Protein AF-A0A354U7U0-F1 (afdb_monomer_lite)

pLDDT: mean 95.6, std 5.74, range [61.38, 98.5]

Foldseek 3Di:
DQAAAQEDEAFQAQDCDPDQPPGDHPVNLVVVVVVCVVSVRYDPNHQAEYDPYHPNNPDDQVRSCVVPVVVNYHYDDPPDDDDD

Secondary structure (DSSP, 8-state):
-----SEEEEE-TTTTS---SSS--HHHHHHHHHHHHHHTS--TTSEEEEE---GGGS--HHHHHHHHGGGT-EEP-TT-----

Structure (mmCIF, N/CA/C/O backbone):
data_AF-A0A354U7U0-F1
#
_entry.id   AF-A0A354U7U0-F1
#
loop_
_atom_site.group_PDB
_atom_site.id
_atom_site.type_symbol
_atom_site.label_atom_id
_atom_site.label_alt_id
_atom_site.label_comp_id
_atom_site.label_asym_id
_atom_site.label_entity_id
_atom_site.label_seq_id
_atom_site.pdbx_PDB_ins_code
_atom_site.Cartn_x
_atom_site.Cartn_y
_atom_site.Cartn_z
_atom_site.occupancy
_atom_site.B_iso_or_equiv
_atom_site.auth_seq_id
_atom_site.auth_comp_id
_atom_site.auth_asym_id
_atom_site.auth_atom_id
_atom_site.pdbx_PDB_model_num
ATOM 1 N N . MET A 1 1 ? -23.254 5.051 13.032 1.00 61.38 1 MET A N 1
ATOM 2 C CA . MET A 1 1 ? -22.254 4.000 13.313 1.00 61.38 1 MET A CA 1
ATOM 3 C C . MET A 1 1 ? -21.027 4.312 12.471 1.00 61.38 1 MET A C 1
ATOM 5 O O . MET A 1 1 ? -21.205 4.540 11.281 1.00 61.38 1 MET A O 1
ATOM 9 N N . LYS A 1 2 ? -19.834 4.442 13.064 1.00 79.94 2 LYS A N 1
ATOM 10 C CA . LYS A 1 2 ? -18.586 4.572 12.292 1.00 79.94 2 LYS A CA 1
ATOM 11 C C . LYS A 1 2 ? -18.092 3.161 11.977 1.00 79.94 2 LYS A C 1
ATOM 13 O O . LYS A 1 2 ? -18.049 2.337 12.883 1.00 79.94 2 LYS A O 1
ATOM 18 N N . ILE A 1 3 ? -17.809 2.887 10.708 1.00 92.94 3 ILE A N 1
ATOM 19 C CA . ILE A 1 3 ? -17.151 1.648 10.280 1.00 92.94 3 ILE A CA 1
ATOM 20 C C . ILE A 1 3 ? -15.671 1.798 10.631 1.00 92.94 3 ILE A C 1
ATOM 22 O O . ILE A 1 3 ? -15.115 2.858 10.361 1.00 92.94 3 ILE A O 1
ATOM 26 N N . HIS A 1 4 ? -15.069 0.773 11.226 1.00 96.44 4 HIS A N 1
ATOM 27 C CA . HIS A 1 4 ? -13.629 0.665 11.466 1.00 96.44 4 HIS A CA 1
ATOM 28 C C . HIS A 1 4 ? -13.154 -0.662 10.874 1.00 96.44 4 HIS A C 1
ATOM 30 O O . HIS A 1 4 ? -13.893 -1.648 10.920 1.00 96.44 4 HIS A O 1
ATOM 36 N N . PHE A 1 5 ? -11.977 -0.652 10.254 1.00 96.56 5 PHE A N 1
ATOM 37 C CA . PHE A 1 5 ? -11.370 -1.829 9.647 1.00 96.56 5 PHE A CA 1
ATOM 38 C C . PHE A 1 5 ? -10.177 -2.293 10.482 1.00 96.56 5 PHE A C 1
ATOM 40 O O . PHE A 1 5 ? -9.246 -1.521 10.707 1.00 96.56 5 PHE A O 1
ATOM 47 N N . ASP A 1 6 ? -10.160 -3.567 10.869 1.00 96.44 6 ASP A N 1
ATOM 48 C CA . ASP A 1 6 ? -8.981 -4.187 11.489 1.00 96.44 6 ASP A CA 1
ATOM 49 C C . ASP A 1 6 ? -7.860 -4.409 10.464 1.00 96.44 6 ASP A C 1
ATOM 51 O O . ASP A 1 6 ? -6.681 -4.238 10.769 1.00 96.44 6 ASP A O 1
ATOM 55 N N . VAL A 1 7 ? -8.230 -4.735 9.220 1.00 96.88 7 VAL A N 1
ATOM 56 C CA . VAL A 1 7 ? -7.300 -4.952 8.107 1.00 96.88 7 VAL A CA 1
ATOM 57 C C . VAL A 1 7 ? -7.830 -4.289 6.838 1.00 96.88 7 VAL A C 1
ATOM 59 O O . VAL A 1 7 ? -9.007 -4.422 6.500 1.00 96.88 7 VAL A O 1
ATOM 62 N N . VAL A 1 8 ? -6.945 -3.617 6.102 1.00 97.25 8 VAL A N 1
ATOM 63 C CA . VAL A 1 8 ? -7.195 -3.128 4.740 1.00 97.25 8 VAL A CA 1
ATOM 64 C C . VAL A 1 8 ? -6.130 -3.700 3.813 1.00 97.25 8 VAL A C 1
ATOM 66 O O . VAL A 1 8 ? -4.942 -3.582 4.096 1.00 97.25 8 VAL A O 1
ATOM 69 N N . ILE A 1 9 ? -6.558 -4.286 2.692 1.00 97.81 9 ILE A N 1
ATOM 70 C CA . ILE A 1 9 ? -5.678 -4.681 1.586 1.00 97.81 9 ILE A CA 1
ATOM 71 C C . ILE A 1 9 ? -6.062 -3.824 0.380 1.00 97.81 9 ILE A C 1
ATOM 73 O O . ILE A 1 9 ? -7.129 -4.014 -0.204 1.00 97.81 9 ILE A O 1
ATOM 77 N N . ALA A 1 10 ? -5.231 -2.836 0.060 1.00 97.94 10 ALA A N 1
ATOM 78 C CA . ALA A 1 10 ? -5.499 -1.841 -0.970 1.00 97.94 10 ALA A CA 1
ATOM 79 C C . ALA A 1 10 ? -4.788 -2.163 -2.292 1.00 97.94 10 ALA A C 1
ATOM 81 O O . ALA A 1 10 ? -3.709 -2.756 -2.315 1.00 97.94 10 ALA A O 1
ATOM 82 N N . ASP A 1 11 ? -5.400 -1.732 -3.393 1.00 97.81 11 ASP A N 1
ATOM 83 C CA . ASP A 1 11 ? -4.815 -1.803 -4.730 1.00 97.81 11 ASP A CA 1
ATOM 84 C C . ASP A 1 11 ? -3.548 -0.935 -4.842 1.00 97.81 11 ASP A C 1
ATOM 86 O O . ASP A 1 11 ? -3.526 0.207 -4.391 1.00 97.81 11 ASP A O 1
ATOM 90 N N . ALA A 1 12 ? -2.506 -1.467 -5.474 1.00 97.81 12 ALA A N 1
ATOM 91 C CA . ALA A 1 12 ? -1.294 -0.746 -5.850 1.00 97.81 12 ALA A CA 1
ATOM 92 C C . ALA A 1 12 ? -0.758 -1.209 -7.218 1.00 97.81 12 ALA A C 1
ATOM 94 O O . ALA A 1 12 ? 0.453 -1.206 -7.460 1.00 97.81 12 ALA A O 1
ATOM 95 N N . THR A 1 13 ? -1.656 -1.622 -8.120 1.00 98.12 13 THR A N 1
ATOM 96 C CA . THR A 1 13 ? -1.318 -2.203 -9.432 1.00 98.12 13 THR A CA 1
ATOM 97 C C . THR A 1 13 ? -0.307 -1.387 -10.215 1.00 98.12 13 THR A C 1
ATOM 99 O O . THR A 1 13 ? 0.589 -1.956 -10.836 1.00 98.12 13 THR A O 1
ATOM 102 N N . CYS A 1 14 ? -0.425 -0.061 -10.189 1.00 97.69 14 CYS A N 1
ATOM 103 C CA . CYS A 1 14 ? 0.394 0.815 -11.016 1.00 97.69 14 CYS A CA 1
ATOM 104 C C . CYS A 1 14 ? 1.750 1.170 -10.389 1.00 97.69 14 CYS A C 1
ATOM 106 O O . CYS A 1 14 ? 2.510 1.909 -11.013 1.00 97.69 14 CYS A O 1
ATOM 108 N N . GLY A 1 15 ? 2.074 0.664 -9.193 1.00 96.00 15 GLY A N 1
ATOM 109 C CA . GLY A 1 15 ? 3.378 0.862 -8.557 1.00 96.00 15 GLY A CA 1
ATOM 110 C C . GLY A 1 15 ? 3.762 2.341 -8.454 1.00 96.00 15 GLY A C 1
ATOM 111 O O . GLY A 1 15 ? 3.109 3.108 -7.748 1.00 96.00 15 GLY A O 1
ATOM 112 N N . PHE A 1 16 ? 4.817 2.759 -9.152 1.00 95.06 16 PHE A N 1
ATOM 113 C CA . PHE A 1 16 ? 5.326 4.137 -9.131 1.00 95.06 16 PHE A CA 1
ATOM 114 C C . PHE A 1 16 ? 4.760 5.048 -10.226 1.00 95.06 16 PHE A C 1
ATOM 116 O O . PHE A 1 16 ? 5.108 6.229 -10.277 1.00 95.06 16 PHE A O 1
ATOM 123 N N . HIS A 1 17 ? 3.870 4.546 -11.079 1.00 96.12 17 HIS A N 1
ATOM 124 C CA . HIS A 1 17 ? 3.206 5.376 -12.079 1.00 96.12 17 HIS A CA 1
ATOM 125 C C . HIS A 1 17 ? 2.114 6.261 -11.465 1.00 96.12 17 HIS A C 1
ATOM 127 O O . HIS A 1 17 ? 1.478 5.909 -10.473 1.00 96.12 17 HIS A O 1
ATOM 133 N N . ASP A 1 18 ? 1.883 7.427 -12.069 1.00 95.94 18 ASP A N 1
ATOM 134 C CA . ASP A 1 18 ? 0.828 8.360 -11.660 1.00 95.94 18 ASP A CA 1
ATOM 135 C C . ASP A 1 18 ? -0.523 7.904 -12.235 1.00 95.94 18 ASP A C 1
ATOM 137 O O . ASP A 1 18 ? -0.975 8.378 -13.277 1.00 95.94 18 ASP A O 1
ATOM 141 N N . CYS A 1 19 ? -1.145 6.916 -11.586 1.00 96.12 19 CYS A N 1
ATOM 142 C CA . CYS A 1 19 ? -2.418 6.330 -12.011 1.00 96.12 19 CYS A CA 1
ATOM 143 C C . CYS A 1 19 ? -3.471 6.459 -10.911 1.00 96.12 19 CYS A C 1
ATOM 145 O O . CYS A 1 19 ? -3.324 5.878 -9.837 1.00 96.12 19 CYS A O 1
ATOM 147 N N . ARG A 1 20 ? -4.517 7.245 -11.178 1.00 94.12 20 ARG A N 1
ATOM 148 C CA . ARG A 1 20 ? -5.603 7.509 -10.225 1.00 94.12 20 ARG A CA 1
ATOM 149 C C . 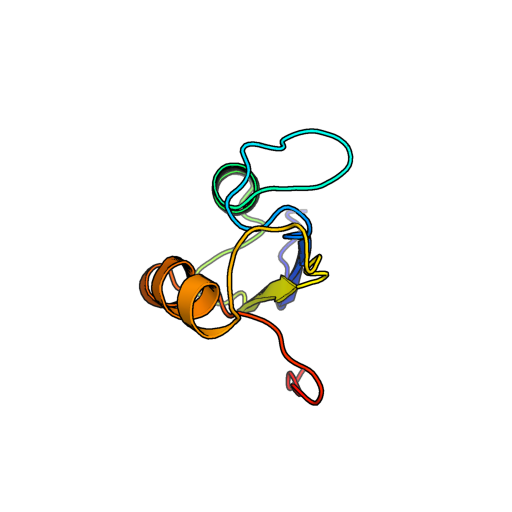ARG A 1 20 ? -6.802 6.590 -10.412 1.00 94.12 20 ARG A C 1
ATOM 151 O O . ARG A 1 20 ? -7.397 6.145 -9.435 1.00 94.12 20 ARG A O 1
ATOM 158 N N . ASP A 1 21 ? -7.195 6.411 -11.667 1.00 92.94 21 ASP A N 1
ATOM 159 C CA . ASP A 1 21 ? -8.468 5.817 -12.052 1.00 92.94 21 ASP A CA 1
ATOM 160 C C . ASP A 1 21 ? -8.267 4.373 -12.521 1.00 92.94 21 ASP A C 1
ATOM 162 O O . ASP A 1 21 ? -7.235 4.041 -13.104 1.00 92.94 21 ASP A O 1
ATOM 166 N N . CYS A 1 22 ? -9.280 3.525 -12.302 1.00 93.81 22 CYS A N 1
ATOM 167 C CA . CYS A 1 22 ? -9.262 2.066 -12.505 1.00 93.81 22 CYS A CA 1
ATOM 168 C C . CYS A 1 22 ? -8.308 1.319 -11.556 1.00 93.81 22 CYS A C 1
ATOM 170 O O . CYS A 1 22 ? -8.760 0.449 -10.816 1.00 93.81 22 CYS A O 1
ATOM 172 N N . HIS A 1 23 ? -7.034 1.714 -11.537 1.00 97.06 23 HIS A N 1
ATOM 173 C CA . HIS A 1 23 ? -5.992 1.176 -10.675 1.00 97.06 23 HIS A CA 1
ATOM 174 C C . HIS A 1 23 ? -5.154 2.279 -10.027 1.00 97.06 23 HIS A C 1
ATOM 176 O O . H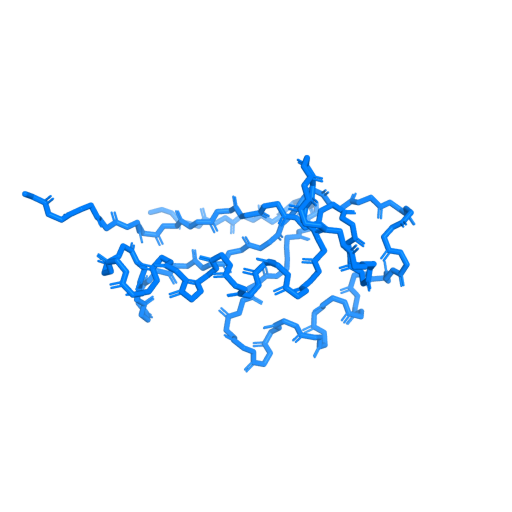IS A 1 23 ? -4.953 3.342 -10.619 1.00 97.06 23 HIS A O 1
ATOM 182 N N . MET A 1 24 ? -4.634 2.013 -8.827 1.00 97.56 24 MET A N 1
ATOM 183 C CA . MET A 1 24 ? -3.865 2.996 -8.066 1.00 97.56 24 MET A CA 1
ATOM 184 C C . MET A 1 24 ? -2.353 2.855 -8.244 1.00 97.56 24 MET A C 1
ATOM 186 O O . MET A 1 24 ? -1.766 1.777 -8.127 1.00 97.56 24 MET A O 1
ATOM 190 N N . GLY A 1 25 ? -1.716 3.999 -8.477 1.00 97.19 25 GLY A N 1
ATOM 191 C CA . GLY A 1 25 ? -0.296 4.220 -8.245 1.00 97.19 25 GLY A CA 1
ATOM 192 C C . GLY A 1 25 ? -0.015 4.676 -6.817 1.00 97.19 25 GLY A C 1
ATOM 193 O O . GLY A 1 25 ? -0.915 5.063 -6.067 1.00 97.19 25 GLY A O 1
ATOM 194 N N . GLY A 1 26 ? 1.259 4.691 -6.440 1.00 94.50 26 GLY A N 1
ATOM 195 C CA . GLY A 1 26 ? 1.676 4.864 -5.053 1.00 94.50 26 GLY A CA 1
ATOM 196 C C . GLY A 1 26 ? 1.2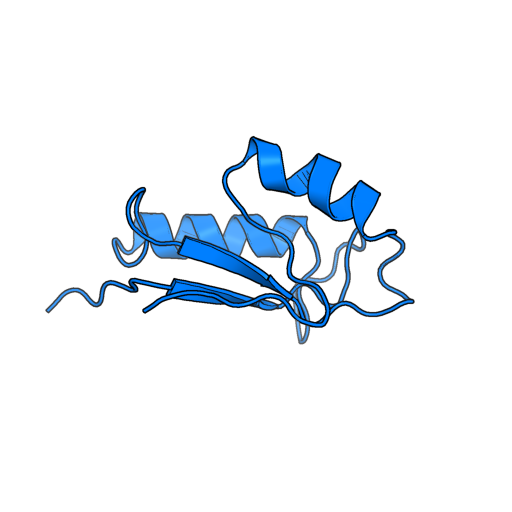60 6.180 -4.403 1.00 94.50 26 GLY A C 1
ATOM 197 O O . GLY A 1 26 ? 0.963 6.218 -3.213 1.00 94.50 26 GLY A O 1
ATOM 198 N N . LYS A 1 27 ? 1.164 7.259 -5.181 1.00 95.31 27 LYS A N 1
ATOM 199 C CA . LYS A 1 27 ? 0.604 8.533 -4.711 1.00 95.31 27 LYS A CA 1
ATOM 200 C C . LYS A 1 27 ? -0.858 8.384 -4.271 1.00 95.31 27 LYS A C 1
ATOM 202 O O . LYS A 1 27 ? -1.234 8.883 -3.215 1.00 95.31 27 LYS A O 1
ATOM 207 N N . TYR A 1 28 ? -1.667 7.683 -5.059 1.00 98.00 28 TYR A N 1
ATOM 208 C CA . TYR A 1 28 ? -3.104 7.549 -4.823 1.00 98.00 28 TYR A CA 1
ATOM 209 C C . TYR A 1 28 ? -3.443 6.492 -3.774 1.00 98.00 28 TYR A C 1
ATOM 211 O O . TYR A 1 28 ? -4.434 6.652 -3.068 1.00 98.00 28 TYR A O 1
ATOM 219 N N . VAL A 1 29 ? -2.574 5.496 -3.583 1.00 97.06 29 VAL A N 1
ATOM 220 C CA . VAL A 1 29 ? -2.591 4.624 -2.398 1.00 97.06 29 VAL A CA 1
ATOM 221 C C . VAL A 1 29 ? -2.551 5.457 -1.111 1.00 97.06 29 VAL A C 1
ATOM 223 O O . VAL A 1 29 ? -3.367 5.246 -0.216 1.00 97.06 29 VAL A O 1
ATOM 226 N N . LEU A 1 30 ? -1.648 6.443 -1.029 1.00 96.94 30 LEU A N 1
ATOM 227 C CA . LEU A 1 30 ? -1.540 7.317 0.146 1.00 96.94 30 LEU A CA 1
ATOM 228 C C . LEU A 1 30 ? -2.756 8.237 0.292 1.00 96.94 30 LEU A C 1
ATOM 230 O O . LEU A 1 30 ? -3.298 8.367 1.386 1.00 96.94 30 LEU A O 1
ATOM 234 N N . GLU A 1 31 ? -3.244 8.827 -0.803 1.00 97.62 31 GLU A N 1
ATOM 235 C CA . GLU A 1 31 ? -4.474 9.633 -0.763 1.00 97.62 31 GLU A CA 1
ATOM 236 C C . GLU A 1 31 ? -5.689 8.809 -0.293 1.00 97.62 31 GLU A C 1
ATOM 238 O O . GLU A 1 31 ? -6.540 9.315 0.448 1.00 97.62 31 GLU A O 1
ATOM 243 N N . PHE A 1 32 ? -5.771 7.537 -0.694 1.00 97.31 32 PHE A N 1
ATOM 244 C CA . PHE A 1 32 ? -6.819 6.618 -0.264 1.00 97.31 32 PHE A CA 1
ATOM 245 C C . PHE A 1 32 ? -6.693 6.259 1.222 1.00 97.31 32 PHE A C 1
ATOM 247 O O . PHE A 1 32 ? -7.684 6.365 1.950 1.00 97.31 32 PHE A O 1
ATOM 254 N N . HIS A 1 33 ? -5.488 5.923 1.693 1.00 97.62 33 HIS A N 1
ATOM 255 C CA . HIS A 1 33 ? -5.195 5.729 3.115 1.00 97.62 33 HIS A CA 1
ATOM 256 C C . HIS A 1 33 ? -5.625 6.949 3.948 1.00 97.62 33 HIS A C 1
ATOM 258 O O . HIS A 1 33 ? -6.436 6.828 4.868 1.00 97.62 33 HIS A O 1
ATOM 264 N N . ASP A 1 34 ? -5.177 8.149 3.575 1.00 97.19 34 ASP A N 1
ATOM 265 C CA . ASP A 1 34 ? -5.461 9.380 4.317 1.00 97.19 34 ASP A CA 1
ATOM 266 C C . ASP A 1 34 ? -6.952 9.718 4.339 1.00 97.19 34 ASP A C 1
ATOM 268 O O . ASP A 1 34 ? -7.473 10.263 5.319 1.00 97.19 34 ASP A O 1
ATOM 272 N N . ARG A 1 35 ? -7.675 9.390 3.263 1.00 97.25 35 ARG A N 1
ATOM 273 C CA . ARG A 1 35 ? -9.131 9.519 3.230 1.00 97.25 35 ARG A CA 1
ATOM 274 C C . ARG A 1 35 ? -9.790 8.591 4.249 1.00 97.25 35 ARG A C 1
ATOM 276 O O . ARG A 1 35 ? -10.708 9.036 4.936 1.00 97.25 35 ARG A O 1
ATOM 283 N N . LEU A 1 36 ? -9.343 7.342 4.368 1.00 97.25 36 LEU A N 1
ATOM 284 C CA . LEU A 1 36 ? -9.877 6.400 5.356 1.00 97.25 36 LEU A CA 1
ATOM 285 C C . LEU A 1 36 ? 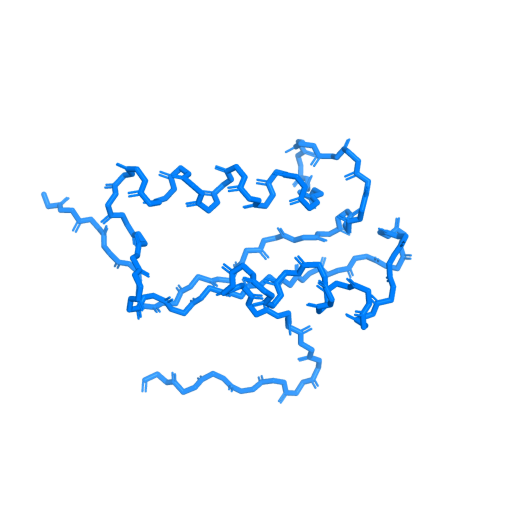-9.579 6.847 6.792 1.00 97.25 36 LEU A C 1
ATOM 287 O O . LEU A 1 36 ? -10.475 6.787 7.639 1.00 97.25 36 LEU A O 1
ATOM 291 N N . VAL A 1 37 ? -8.385 7.393 7.043 1.00 96.69 37 VAL A N 1
ATOM 292 C CA . VAL A 1 37 ? -8.034 8.007 8.334 1.00 96.69 37 VAL A CA 1
ATOM 293 C C . VAL A 1 37 ? -8.962 9.183 8.654 1.00 96.69 37 VAL A C 1
ATOM 295 O O . VAL A 1 37 ? -9.550 9.235 9.733 1.00 96.69 37 VAL A O 1
ATOM 298 N N . LYS A 1 38 ? -9.189 10.101 7.703 1.00 97.00 38 LYS A N 1
ATOM 299 C CA . LYS A 1 38 ? -10.105 11.249 7.886 1.00 97.00 38 LYS A CA 1
ATOM 300 C C . LYS A 1 38 ? -11.549 10.826 8.157 1.00 97.00 38 LYS A C 1
ATOM 302 O O . LYS A 1 38 ? -12.256 11.498 8.906 1.00 97.00 38 LYS A O 1
ATOM 307 N N . LEU A 1 39 ? -11.992 9.721 7.560 1.00 96.44 39 LEU A N 1
ATOM 308 C CA . LEU A 1 39 ? -13.313 9.143 7.816 1.00 96.44 39 LEU A CA 1
ATOM 309 C C . LEU A 1 39 ? -13.400 8.445 9.187 1.00 96.44 39 LEU A C 1
ATOM 311 O O . LEU A 1 39 ? -14.503 8.157 9.658 1.00 96.44 39 LEU A O 1
ATOM 315 N N . GLY A 1 40 ? -12.264 8.218 9.854 1.00 96.38 40 GLY A N 1
ATOM 316 C CA . GLY A 1 40 ? -12.168 7.457 11.096 1.00 96.38 40 GLY A 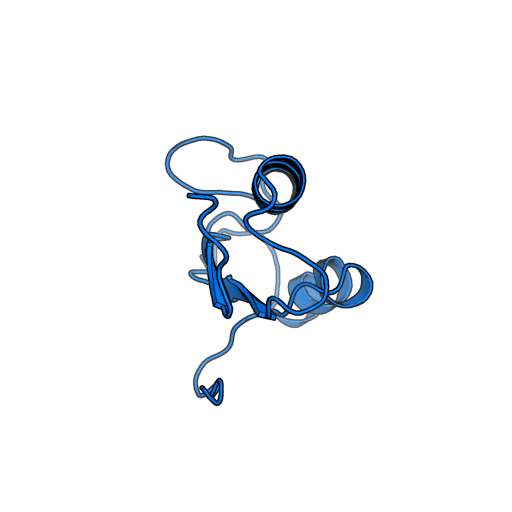CA 1
ATOM 317 C C . GLY A 1 40 ? -12.379 5.958 10.895 1.00 96.38 40 GLY A C 1
ATOM 318 O O . GLY A 1 40 ? -12.834 5.298 11.825 1.00 96.38 40 GLY A O 1
ATOM 319 N N . ALA A 1 41 ? -12.117 5.457 9.683 1.00 97.62 41 ALA A N 1
ATOM 320 C CA . ALA A 1 41 ? -12.264 4.047 9.328 1.00 97.62 41 ALA A CA 1
ATOM 321 C C . ALA A 1 41 ? -10.965 3.245 9.469 1.00 97.62 41 ALA A C 1
ATOM 323 O O . ALA A 1 41 ? -11.013 2.023 9.562 1.00 97.62 41 ALA A O 1
ATOM 324 N N . VAL A 1 42 ? -9.828 3.939 9.486 1.00 97.31 42 VAL A N 1
ATOM 325 C CA . VAL A 1 42 ? -8.485 3.390 9.680 1.00 97.31 42 VAL A CA 1
ATOM 326 C C . VAL A 1 42 ? -7.790 4.222 10.751 1.00 97.31 42 VAL A C 1
ATOM 328 O O . VAL A 1 42 ? -7.935 5.447 10.776 1.00 97.31 42 VAL A O 1
ATOM 331 N N . ASP A 1 43 ? -7.043 3.565 11.627 1.00 95.81 43 ASP A N 1
ATOM 332 C CA . ASP A 1 43 ? -6.188 4.203 12.626 1.00 95.81 43 ASP A CA 1
ATOM 333 C C . ASP A 1 43 ? -4.901 3.391 12.842 1.00 95.81 43 ASP A C 1
ATOM 335 O O . ASP A 1 43 ? -4.603 2.464 12.094 1.00 95.81 43 ASP A O 1
ATOM 339 N N . SER A 1 44 ? -4.122 3.727 13.872 1.00 95.31 44 SER A N 1
ATOM 340 C CA . SER A 1 44 ? -2.867 3.031 14.177 1.00 95.31 44 SER A CA 1
ATOM 341 C C . SER A 1 44 ? -3.043 1.580 14.647 1.00 95.31 44 SER A C 1
ATOM 343 O O . SER A 1 44 ? -2.045 0.915 14.910 1.00 95.31 44 SER A O 1
ATOM 345 N N . LYS A 1 45 ? -4.280 1.101 14.841 1.00 94.38 45 LYS A N 1
ATOM 346 C CA . LYS A 1 45 ? -4.585 -0.304 15.144 1.00 94.38 45 LYS A CA 1
ATOM 347 C C . LYS A 1 45 ? -4.996 -1.082 13.898 1.00 94.38 45 LYS A C 1
ATOM 349 O O . LYS A 1 45 ? -5.029 -2.306 13.952 1.00 94.38 45 LYS A O 1
ATOM 354 N N . THR A 1 46 ? -5.300 -0.396 12.801 1.00 96.19 46 THR A N 1
ATOM 355 C CA . THR A 1 46 ? -5.574 -1.040 11.524 1.00 96.19 46 THR A CA 1
ATOM 356 C C . THR A 1 46 ? -4.275 -1.510 10.890 1.00 96.19 46 THR A C 1
ATOM 358 O O . THR A 1 46 ? -3.333 -0.736 10.719 1.00 96.19 46 THR A O 1
ATOM 361 N N . ARG A 1 47 ? -4.247 -2.766 10.457 1.00 96.31 47 ARG A N 1
ATOM 362 C CA . ARG A 1 47 ? -3.177 -3.275 9.609 1.00 96.31 47 ARG A CA 1
ATOM 363 C C . ARG A 1 47 ? -3.439 -2.877 8.159 1.00 96.31 47 ARG A C 1
ATOM 365 O O . ARG A 1 47 ? -4.450 -3.278 7.583 1.00 96.31 47 ARG A O 1
ATOM 372 N N . TYR A 1 48 ? -2.551 -2.080 7.572 1.00 97.75 48 TYR A N 1
ATOM 373 C CA . TYR A 1 48 ? -2.725 -1.566 6.215 1.00 97.75 48 TYR A CA 1
ATOM 374 C C . TYR A 1 48 ? -1.698 -2.182 5.269 1.00 97.75 48 TYR A C 1
ATOM 376 O O . TYR A 1 48 ? -0.500 -1.946 5.404 1.00 97.75 48 TYR A O 1
ATOM 384 N N . VAL A 1 49 ? -2.177 -2.956 4.299 1.00 98.38 49 VAL A N 1
ATOM 385 C CA . VAL A 1 49 ? -1.353 -3.682 3.330 1.00 98.38 49 VAL A CA 1
ATOM 386 C C . VAL A 1 49 ? -1.689 -3.204 1.922 1.00 98.38 49 VAL A C 1
ATOM 388 O O . VAL A 1 49 ? -2.854 -2.982 1.598 1.00 98.38 49 VAL A O 1
ATOM 391 N N . ILE A 1 50 ? -0.686 -3.073 1.061 1.00 98.44 50 ILE A N 1
ATOM 392 C CA . ILE A 1 50 ? -0.875 -2.856 -0.377 1.00 98.44 50 ILE A CA 1
ATOM 393 C C . ILE A 1 50 ? -0.544 -4.128 -1.151 1.00 98.44 50 ILE A C 1
ATOM 395 O O . ILE A 1 50 ? 0.374 -4.858 -0.781 1.00 98.44 50 ILE A O 1
ATOM 399 N N . ASN A 1 51 ? -1.299 -4.422 -2.210 1.00 98.19 51 ASN A N 1
ATOM 400 C CA . ASN A 1 51 ? -1.065 -5.594 -3.055 1.00 98.19 51 ASN A CA 1
ATOM 401 C C . ASN A 1 51 ? -1.607 -5.389 -4.488 1.00 98.19 51 ASN A C 1
ATOM 403 O O . ASN A 1 51 ? -1.923 -4.268 -4.887 1.00 98.19 51 ASN A O 1
ATOM 407 N N . HIS A 1 52 ? -1.733 -6.483 -5.249 1.00 97.75 52 HIS A N 1
ATOM 408 C CA . HIS A 1 52 ? -2.207 -6.531 -6.634 1.00 97.75 52 HIS A CA 1
ATOM 409 C C . HIS A 1 52 ? -1.240 -5.845 -7.614 1.00 97.75 52 HIS A C 1
ATOM 411 O O . HIS A 1 52 ? -1.653 -5.142 -8.525 1.00 97.75 52 HIS A O 1
ATOM 417 N N . PHE A 1 53 ? 0.070 -6.034 -7.427 1.00 98.06 53 PHE A N 1
ATOM 418 C CA . PHE A 1 53 ? 1.100 -5.362 -8.224 1.00 98.06 53 PHE A CA 1
ATOM 419 C C . PHE A 1 53 ? 1.162 -5.857 -9.672 1.00 98.06 53 PHE A C 1
ATOM 421 O O . PHE A 1 53 ? 1.195 -7.058 -9.940 1.00 98.06 53 PHE A O 1
ATOM 428 N N . SER A 1 54 ? 1.276 -4.920 -10.615 1.00 96.75 54 SER A N 1
ATOM 429 C CA . SER A 1 54 ? 1.647 -5.228 -11.994 1.00 96.75 54 SER A CA 1
ATOM 430 C C . SER A 1 54 ? 3.161 -5.192 -12.159 1.00 96.75 54 SER A C 1
ATOM 432 O O . SER A 1 54 ? 3.825 -4.282 -11.664 1.00 96.75 54 SER A O 1
ATOM 434 N N . HIS A 1 55 ? 3.710 -6.103 -12.965 1.00 95.06 55 HIS A N 1
ATOM 435 C CA . HIS A 1 55 ? 5.103 -6.000 -13.421 1.00 95.06 55 HIS A CA 1
ATOM 436 C C . HIS A 1 55 ? 5.357 -4.710 -14.223 1.00 95.06 55 HIS A C 1
ATOM 438 O O . HIS A 1 55 ? 6.486 -4.235 -14.291 1.00 95.06 55 HIS A O 1
ATOM 444 N N . ASN A 1 56 ? 4.300 -4.110 -14.783 1.00 95.88 56 ASN A N 1
ATOM 445 C CA . ASN A 1 56 ? 4.354 -2.813 -15.455 1.00 95.88 56 ASN A CA 1
ATOM 446 C C . ASN A 1 56 ? 4.271 -1.629 -14.481 1.00 95.88 56 ASN A C 1
ATOM 448 O O . ASN A 1 56 ? 4.122 -0.506 -14.936 1.00 95.88 56 ASN A O 1
ATOM 452 N N . GLY A 1 57 ? 4.321 -1.853 -13.164 1.00 94.19 57 GLY A N 1
ATOM 453 C CA . GLY A 1 57 ? 4.283 -0.802 -12.142 1.00 94.19 57 GLY A CA 1
ATOM 454 C C . GLY A 1 57 ? 5.617 -0.079 -11.921 1.00 94.19 57 GLY A C 1
ATOM 455 O O . GLY A 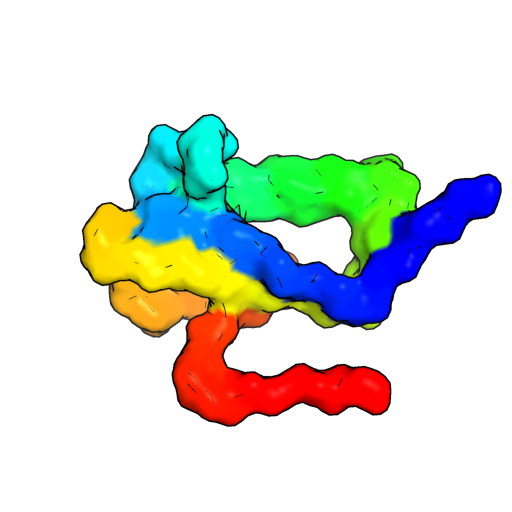1 57 ? 5.686 0.832 -11.097 1.00 94.19 57 GLY A O 1
ATOM 456 N N . GLY A 1 58 ? 6.684 -0.495 -12.613 1.00 94.50 58 GLY A N 1
ATOM 457 C CA . GLY A 1 58 ? 7.988 0.172 -12.574 1.00 94.50 58 GLY A CA 1
ATOM 458 C C . GLY A 1 58 ? 8.725 0.074 -11.234 1.00 94.50 58 GLY A C 1
ATOM 459 O O . GLY A 1 58 ? 9.560 0.928 -10.950 1.00 94.50 58 GLY A O 1
ATOM 460 N N . ALA A 1 59 ? 8.412 -0.928 -10.411 1.00 94.75 59 ALA A N 1
ATOM 461 C CA . ALA A 1 59 ? 9.016 -1.125 -9.098 1.00 94.75 59 ALA A CA 1
ATOM 462 C C . ALA A 1 59 ? 9.264 -2.614 -8.829 1.00 94.75 59 ALA A C 1
ATOM 464 O O . ALA A 1 59 ? 8.419 -3.458 -9.138 1.00 94.75 59 ALA A O 1
ATOM 465 N N . LEU A 1 60 ? 10.409 -2.931 -8.226 1.00 96.44 60 LEU A N 1
ATOM 466 C CA . LEU A 1 60 ? 10.625 -4.219 -7.577 1.00 96.44 60 LEU A CA 1
ATOM 467 C C . LEU A 1 60 ? 9.929 -4.229 -6.211 1.00 96.44 60 LEU A C 1
ATOM 469 O O . LEU A 1 60 ? 9.609 -3.182 -5.648 1.00 96.44 60 LEU A O 1
ATOM 473 N N . HIS A 1 61 ? 9.751 -5.418 -5.633 1.00 97.50 61 HIS A N 1
ATOM 474 C CA . HIS A 1 61 ? 9.176 -5.550 -4.291 1.00 97.50 61 HIS A CA 1
ATOM 475 C C . HIS A 1 61 ? 9.949 -4.724 -3.246 1.00 97.50 61 HIS A C 1
ATOM 477 O O . HIS A 1 61 ? 9.345 -3.961 -2.499 1.00 97.50 61 HIS A O 1
ATOM 483 N N . ALA A 1 62 ? 11.285 -4.774 -3.277 1.00 98.19 62 ALA A N 1
ATOM 484 C CA . ALA A 1 62 ? 12.134 -3.997 -2.373 1.00 98.19 62 ALA A CA 1
ATOM 485 C C . ALA A 1 62 ? 11.975 -2.472 -2.546 1.00 98.19 62 ALA A C 1
ATOM 487 O O . ALA A 1 62 ? 12.081 -1.728 -1.572 1.00 98.19 62 ALA A O 1
ATOM 488 N N . ASP A 1 63 ? 11.690 -1.995 -3.763 1.00 97.69 63 ASP A N 1
ATOM 489 C CA . ASP A 1 63 ? 11.442 -0.569 -4.008 1.00 97.69 63 ASP A CA 1
ATOM 490 C C . ASP A 1 63 ? 10.120 -0.133 -3.364 1.00 97.69 63 ASP A C 1
ATOM 492 O O . ASP A 1 63 ? 10.036 0.934 -2.749 1.00 97.69 63 ASP A O 1
ATOM 496 N N . LEU A 1 64 ? 9.087 -0.978 -3.468 1.00 98.12 64 LEU A N 1
ATOM 497 C CA . LEU A 1 64 ? 7.804 -0.761 -2.803 1.00 98.12 64 LEU A CA 1
ATOM 498 C C . LEU A 1 64 ? 7.993 -0.741 -1.280 1.00 98.12 64 LEU A C 1
ATOM 500 O O . LEU A 1 64 ? 7.552 0.201 -0.625 1.00 98.12 64 LEU A O 1
ATOM 504 N N . GLU A 1 65 ? 8.699 -1.717 -0.709 1.00 98.50 65 GLU A N 1
ATOM 505 C CA . GLU A 1 65 ? 8.980 -1.765 0.732 1.00 98.50 65 GLU A CA 1
ATOM 506 C C . GLU A 1 65 ? 9.712 -0.508 1.212 1.00 98.50 65 GLU A C 1
ATOM 508 O O . GLU A 1 65 ? 9.290 0.128 2.180 1.00 98.50 65 GLU A O 1
ATOM 513 N N . ALA A 1 66 ? 10.765 -0.095 0.499 1.00 98.25 66 ALA A N 1
ATOM 514 C CA . ALA A 1 66 ? 11.518 1.115 0.812 1.00 98.25 66 ALA A CA 1
ATOM 515 C C . ALA A 1 66 ? 10.641 2.377 0.773 1.00 98.25 66 ALA A C 1
ATOM 517 O O . ALA A 1 66 ? 10.877 3.326 1.526 1.00 98.25 66 ALA A O 1
ATOM 518 N N . ARG A 1 67 ? 9.615 2.395 -0.087 1.00 96.94 67 ARG A N 1
ATOM 519 C CA . ARG A 1 67 ? 8.688 3.521 -0.214 1.00 96.94 67 ARG A CA 1
ATOM 520 C C . ARG A 1 67 ? 7.594 3.533 0.856 1.00 96.94 67 ARG A C 1
ATOM 522 O O . ARG A 1 67 ? 7.266 4.621 1.335 1.00 96.94 67 ARG A O 1
ATOM 529 N N . PHE A 1 68 ? 7.013 2.380 1.188 1.00 97.94 68 PHE A N 1
ATOM 530 C CA . PHE A 1 68 ? 5.770 2.284 1.968 1.00 97.94 68 PHE A CA 1
ATOM 531 C C . PHE A 1 68 ? 5.962 1.848 3.424 1.00 97.94 68 PHE A C 1
ATOM 533 O O . PHE A 1 68 ? 5.272 2.384 4.293 1.00 97.94 68 PHE A O 1
ATOM 540 N N . ASN A 1 69 ? 6.938 0.987 3.731 1.00 98.25 69 ASN A N 1
ATOM 541 C CA . ASN A 1 69 ? 7.164 0.525 5.106 1.00 98.25 69 ASN A CA 1
ATOM 542 C C . ASN A 1 69 ? 7.459 1.681 6.087 1.00 98.25 69 ASN A C 1
ATOM 544 O O . ASN A 1 69 ? 6.898 1.671 7.185 1.00 98.25 69 ASN A O 1
ATOM 548 N N . PRO A 1 70 ? 8.245 2.728 5.731 1.00 97.75 70 PRO A N 1
ATOM 549 C CA . PRO A 1 70 ? 8.450 3.884 6.613 1.00 97.75 70 PRO A CA 1
ATOM 550 C C . PRO A 1 70 ? 7.172 4.675 6.931 1.00 97.75 70 PRO A C 1
ATOM 552 O O . PRO A 1 70 ? 7.162 5.470 7.868 1.00 97.75 70 PRO A O 1
ATOM 555 N N . LEU A 1 71 ? 6.109 4.481 6.146 1.00 96.12 71 LEU A N 1
ATOM 556 C CA . LEU A 1 71 ? 4.800 5.109 6.329 1.00 96.12 71 LEU A CA 1
ATOM 557 C C . LEU A 1 71 ? 3.834 4.217 7.128 1.00 96.12 71 LEU A C 1
ATOM 559 O O . LEU A 1 71 ? 2.679 4.591 7.307 1.00 96.12 71 LEU A O 1
ATOM 563 N N . GLY A 1 72 ? 4.286 3.048 7.598 1.00 95.75 72 GLY A N 1
ATOM 564 C CA . GLY A 1 72 ? 3.448 2.071 8.296 1.00 95.75 72 GLY A CA 1
ATOM 565 C C . GLY A 1 72 ? 2.518 1.276 7.375 1.00 95.75 72 GLY A C 1
ATOM 566 O O . GLY A 1 72 ? 1.554 0.690 7.858 1.00 95.75 72 GLY A O 1
ATOM 567 N N . ILE A 1 73 ? 2.789 1.265 6.066 1.00 97.50 73 ILE A N 1
ATOM 568 C CA . ILE A 1 73 ? 2.029 0.506 5.068 1.00 97.50 73 ILE A CA 1
ATOM 569 C C . ILE A 1 73 ? 2.857 -0.707 4.654 1.00 97.50 73 ILE A C 1
ATOM 571 O O . ILE A 1 73 ? 3.960 -0.557 4.135 1.00 97.50 73 ILE A O 1
ATOM 575 N N . GLU A 1 74 ? 2.318 -1.902 4.869 1.00 98.12 74 GLU A N 1
ATOM 576 C CA . GLU A 1 74 ? 2.977 -3.161 4.526 1.00 98.12 74 GLU A CA 1
ATOM 577 C C . GLU A 1 74 ? 2.816 -3.492 3.039 1.00 98.12 74 GLU A C 1
ATOM 579 O O . GLU A 1 74 ? 1.782 -3.213 2.429 1.00 98.12 74 GLU A O 1
ATOM 584 N N . VAL A 1 75 ? 3.820 -4.140 2.455 1.00 98.50 75 VAL A N 1
ATOM 585 C CA . VAL A 1 75 ? 3.806 -4.567 1.051 1.00 98.50 75 VAL A CA 1
ATOM 586 C C . VAL A 1 75 ? 3.540 -6.067 0.981 1.00 98.50 75 VAL A C 1
ATOM 588 O O . VAL A 1 75 ? 4.296 -6.866 1.526 1.00 98.50 75 VAL A O 1
ATOM 591 N N . GLY A 1 76 ? 2.453 -6.455 0.316 1.00 98.25 76 GLY A N 1
ATOM 592 C CA . GLY A 1 76 ? 2.075 -7.856 0.150 1.00 98.25 76 GLY A CA 1
ATOM 593 C C . GLY A 1 76 ? 3.080 -8.654 -0.684 1.00 98.25 76 GLY A C 1
ATOM 594 O O . GLY A 1 76 ? 3.741 -8.126 -1.575 1.00 98.25 76 GLY A O 1
ATOM 595 N N . PHE A 1 77 ? 3.174 -9.952 -0.419 1.00 98.19 77 PHE A N 1
ATOM 596 C CA . PHE A 1 77 ? 3.983 -10.887 -1.197 1.00 98.19 77 PHE A CA 1
ATOM 597 C C . PHE A 1 77 ? 3.350 -12.279 -1.192 1.00 98.19 77 PHE A C 1
ATOM 599 O O . PHE A 1 77 ? 2.519 -12.604 -0.336 1.00 98.19 77 PHE A O 1
ATOM 606 N N . ASP A 1 78 ? 3.751 -13.113 -2.146 1.00 98.00 78 ASP A N 1
ATOM 607 C CA . ASP A 1 78 ? 3.256 -14.480 -2.261 1.00 98.00 78 ASP A CA 1
ATOM 608 C C . ASP A 1 78 ? 3.605 -15.289 -1.006 1.00 98.00 78 ASP A C 1
ATOM 610 O O . ASP A 1 78 ? 4.763 -15.393 -0.603 1.00 98.00 78 ASP A O 1
ATOM 614 N N . GLY A 1 79 ? 2.585 -15.870 -0.373 1.00 97.75 79 GLY A N 1
ATOM 615 C CA . GLY A 1 79 ? 2.735 -16.615 0.879 1.00 97.75 79 GLY A CA 1
ATOM 616 C C . GLY A 1 79 ? 2.667 -15.764 2.152 1.00 97.75 79 GLY A C 1
ATOM 617 O O . GLY A 1 79 ? 2.799 -16.321 3.241 1.00 97.75 79 GLY A O 1
ATOM 618 N N . MET A 1 80 ? 2.423 -14.451 2.057 1.00 97.38 80 MET A N 1
ATOM 619 C CA . MET A 1 80 ? 2.144 -13.617 3.230 1.00 97.38 80 MET A CA 1
ATOM 620 C C . MET A 1 80 ? 0.890 -14.114 3.969 1.00 97.38 80 MET A C 1
ATOM 622 O O . MET A 1 80 ? -0.165 -14.317 3.368 1.00 97.38 80 MET A O 1
ATOM 626 N N . VAL A 1 81 ? 0.995 -14.261 5.293 1.00 96.12 81 VAL A N 1
ATOM 627 C CA . VAL A 1 81 ? -0.116 -14.638 6.179 1.00 96.12 81 VAL A CA 1
ATOM 628 C C . VAL A 1 81 ? -0.399 -13.495 7.147 1.00 96.12 81 VAL A C 1
ATOM 630 O O . VAL A 1 81 ? 0.493 -13.045 7.868 1.00 96.12 81 VAL A O 1
ATOM 633 N N . ILE A 1 82 ? -1.654 -13.050 7.187 1.00 92.44 82 ILE A N 1
ATOM 634 C CA . ILE A 1 82 ? -2.129 -12.032 8.126 1.00 92.44 82 ILE A CA 1
ATOM 635 C C . ILE A 1 82 ? -2.989 -12.734 9.187 1.00 92.44 82 ILE A C 1
ATOM 637 O O . ILE A 1 82 ? -4.048 -13.259 8.838 1.00 92.44 82 ILE A O 1
ATOM 641 N N . PRO A 1 83 ? -2.549 -12.794 10.458 1.00 83.19 83 PRO A N 1
ATOM 642 C CA . PRO A 1 83 ? -3.380 -13.292 11.546 1.00 83.19 83 PRO A CA 1
ATOM 643 C C . PRO A 1 83 ? -4.569 -12.352 11.776 1.00 83.19 83 PRO A C 1
ATOM 645 O O . PRO A 1 83 ? -4.418 -11.131 11.687 1.00 83.19 83 PRO A O 1
ATOM 648 N N . TYR A 1 84 ? -5.723 -12.950 12.057 1.00 65.06 84 TYR A N 1
ATOM 649 C CA . TYR A 1 84 ? -6.996 -12.292 12.351 1.00 65.06 84 TYR A CA 1
ATOM 650 C C . TYR A 1 84 ? -7.362 -12.437 13.830 1.00 65.06 84 TYR A C 1
ATOM 652 O O . TYR A 1 84 ? -6.933 -13.438 14.453 1.00 65.06 84 TYR A O 1
#

Sequence (84 aa):
MKIHFDVVIADATCGFHDCRDCHMGGKYVLEFHDRLVKLGAVDSKTRYVINHFSHNGGALHADLEARFNPLGIEVGFDGMVIPY

Radius of gyration: 12.61 Å; chains: 1; bounding box: 34×28×31 Å